Protein AF-A0AAW8KJV3-F1 (afdb_monomer)

Foldseek 3Di:
DVVVVVVVVVVVVVVVVVCCVVPPPPPVPPCPPFDADDPPDFPEEAEDQPPVVVVVVVVCVVVVGQYEYEYPDPVSQVVVVVVVHNYHD

Radius of gyration: 19.77 Å; Cα contacts (8 Å, |Δi|>4): 89; chains: 1; bounding box: 40×25×53 Å

Sequence (89 aa):
LTAIVVLSMVLTPIVGIIFKRFTQAKTKVSLENIDIADGLSGSVLMIGFGRFGQVTSQLLLARGVDVTIIDNNTDMIRNAEKFGFKIYY

pLDDT: mean 75.37, std 13.62, range [50.59, 96.44]

Nearest PDB structures (foldseek):
  3fwz-assembly1_B  TM=8.569E-01  e=1.481E-02  Escherichia coli K-12
  7r39-assembly1_G-2  TM=8.955E-01  e=9.172E-02  Sulfolobus acidocaldarius
  3llv-assembly1_A  TM=9.107E-01  e=1.202E-01  Archaeoglobus fulgidus DSM 4304
  3l6d-assembly1_A  TM=7.582E-01  e=4.078E-02  Pseudomonas putida KT2440
  7wnn-assembly1_A  TM=8.172E-01  e=2.063E-01  Actinoalloteichus hymeniacidonis

Secondary structure (DSSP, 8-state):
-HHHHHHHHHHHHHHHHHHHHHH--------TT-----S---SEEEE--SHHHHHHHHHHHHTT--EEEE-S-HHHHHHHHTTT-EEE-

Structure (mmCIF, N/CA/C/O backbone):
data_AF-A0AAW8KJV3-F1
#
_entry.id   AF-A0AAW8KJV3-F1
#
loop_
_atom_site.group_PDB
_atom_site.id
_atom_site.type_symbol
_atom_site.label_atom_id
_atom_site.label_alt_id
_atom_site.label_comp_id
_atom_site.label_asym_id
_atom_site.label_entity_id
_atom_site.label_seq_id
_atom_site.pdbx_PDB_ins_code
_atom_site.Cartn_x
_atom_site.Cartn_y
_atom_site.Cartn_z
_atom_site.occupancy
_atom_site.B_iso_or_equiv
_atom_site.auth_seq_id
_atom_site.auth_comp_id
_atom_site.auth_asym_id
_atom_site.auth_atom_id
_atom_site.pdbx_PDB_model_num
ATOM 1 N N . LEU A 1 1 ? 20.500 7.658 -37.481 1.00 76.38 1 LEU A N 1
ATOM 2 C CA . LEU A 1 1 ? 19.861 8.217 -36.265 1.00 76.38 1 LEU A CA 1
ATOM 3 C C . LEU A 1 1 ? 18.752 7.306 -35.727 1.00 76.38 1 LEU A C 1
ATOM 5 O O . LEU A 1 1 ? 18.811 6.941 -34.563 1.00 76.38 1 LEU A O 1
ATOM 9 N N . THR A 1 2 ? 17.803 6.859 -36.558 1.00 89.88 2 THR A N 1
ATOM 10 C CA . THR A 1 2 ? 16.693 5.969 -36.149 1.00 89.88 2 THR A CA 1
ATOM 11 C C . THR A 1 2 ? 17.142 4.635 -35.541 1.00 89.88 2 THR A C 1
ATOM 13 O O . THR A 1 2 ? 16.598 4.228 -34.524 1.00 89.88 2 THR A O 1
ATOM 16 N N . ALA A 1 3 ? 18.182 3.994 -36.086 1.00 91.69 3 ALA A N 1
ATOM 17 C CA . ALA A 1 3 ? 18.712 2.735 -35.550 1.00 91.69 3 ALA A CA 1
ATOM 18 C C . ALA A 1 3 ? 19.213 2.851 -34.097 1.00 91.69 3 ALA A C 1
ATOM 20 O O . ALA A 1 3 ? 18.972 1.960 -33.292 1.00 91.69 3 ALA A O 1
ATOM 21 N N . ILE A 1 4 ? 19.854 3.972 -33.743 1.00 94.44 4 ILE A N 1
ATOM 22 C CA . ILE A 1 4 ? 20.330 4.232 -32.374 1.00 94.44 4 ILE A CA 1
ATOM 23 C C . ILE A 1 4 ? 19.137 4.423 -31.431 1.00 94.44 4 ILE A C 1
ATOM 25 O O . ILE A 1 4 ? 19.135 3.893 -30.326 1.00 94.44 4 ILE A O 1
ATOM 29 N N . VAL A 1 5 ? 18.100 5.135 -31.882 1.00 93.12 5 VAL A N 1
ATOM 30 C CA . VAL A 1 5 ? 16.874 5.352 -31.098 1.00 93.12 5 VAL A CA 1
ATOM 31 C C . VAL A 1 5 ? 16.157 4.030 -30.825 1.00 93.12 5 VAL A C 1
ATOM 33 O O . VAL A 1 5 ? 15.820 3.745 -29.677 1.00 93.12 5 VAL A O 1
ATOM 36 N N . VAL A 1 6 ? 15.980 3.198 -31.855 1.00 95.50 6 VAL A N 1
ATOM 37 C CA . VAL A 1 6 ? 15.358 1.872 -31.723 1.00 95.50 6 VAL A CA 1
ATOM 38 C C . VAL A 1 6 ? 16.174 0.983 -30.785 1.00 95.50 6 VAL A C 1
ATOM 40 O O . VAL A 1 6 ? 15.607 0.343 -29.902 1.00 95.50 6 VAL A O 1
ATOM 43 N N . LEU A 1 7 ? 17.503 0.990 -30.917 1.00 94.81 7 LEU A N 1
ATOM 44 C CA . LEU A 1 7 ? 18.380 0.213 -30.046 1.00 94.81 7 LEU A CA 1
ATOM 45 C C . LEU A 1 7 ? 18.268 0.660 -28.581 1.00 94.81 7 LEU A C 1
ATOM 47 O O . LEU A 1 7 ? 18.143 -0.190 -27.703 1.00 94.81 7 LEU A O 1
ATOM 51 N N . SER A 1 8 ? 18.226 1.968 -28.309 1.00 94.62 8 SER A N 1
ATOM 52 C CA . SER A 1 8 ? 18.024 2.491 -26.950 1.00 94.62 8 SER A CA 1
ATOM 53 C C . SER A 1 8 ? 16.669 2.091 -26.362 1.00 94.62 8 SER A C 1
ATOM 55 O O . SER A 1 8 ? 16.621 1.650 -25.216 1.00 94.62 8 SER A O 1
ATOM 57 N N . MET A 1 9 ? 15.580 2.176 -27.136 1.00 95.75 9 MET A N 1
ATOM 58 C CA . MET A 1 9 ? 14.237 1.785 -26.675 1.00 95.75 9 MET A CA 1
ATOM 59 C C . MET A 1 9 ? 14.149 0.303 -26.297 1.00 95.75 9 MET A C 1
ATOM 61 O O . MET A 1 9 ? 13.449 -0.041 -25.348 1.00 95.75 9 MET A O 1
ATOM 65 N N . VAL A 1 10 ? 14.869 -0.567 -27.011 1.00 95.56 10 VAL A N 1
ATOM 66 C CA . VAL A 1 10 ? 14.949 -2.002 -26.698 1.00 95.56 10 VAL A CA 1
ATOM 67 C C . VAL A 1 10 ? 15.850 -2.256 -25.487 1.00 95.56 10 VAL A C 1
ATOM 69 O O . VAL A 1 10 ? 15.540 -3.105 -24.652 1.00 95.56 10 VAL A O 1
ATOM 72 N N . LEU A 1 11 ? 16.948 -1.510 -25.354 1.00 96.44 11 LEU A N 1
ATOM 73 C CA . LEU A 1 11 ? 17.927 -1.723 -24.290 1.00 96.44 11 LEU A CA 1
ATOM 74 C C . LEU A 1 11 ? 17.399 -1.304 -22.908 1.00 96.44 11 LEU A C 1
ATOM 76 O O . LEU A 1 11 ? 17.666 -1.989 -21.921 1.00 96.44 11 LEU A O 1
ATOM 80 N N . THR A 1 12 ? 16.621 -0.222 -22.822 1.00 94.38 12 THR A N 1
ATOM 81 C CA . THR A 1 12 ? 16.076 0.294 -21.552 1.00 94.38 12 THR A CA 1
ATOM 82 C C . THR A 1 12 ? 15.281 -0.744 -20.738 1.00 94.38 12 THR A C 1
ATOM 84 O O . THR A 1 12 ? 15.630 -0.951 -19.571 1.00 94.38 12 THR A O 1
ATOM 87 N N . PRO A 1 13 ? 14.254 -1.437 -21.277 1.00 93.19 13 PRO A N 1
ATOM 88 C CA . PRO A 1 13 ? 13.519 -2.441 -20.508 1.00 93.19 13 PRO A CA 1
ATOM 89 C C . PRO A 1 13 ? 14.387 -3.655 -20.148 1.00 93.19 13 PRO A C 1
ATOM 91 O O . PRO A 1 13 ? 14.239 -4.197 -19.054 1.00 93.19 13 PRO A O 1
ATOM 94 N N . ILE A 1 14 ? 15.331 -4.054 -21.012 1.00 94.88 14 ILE A N 1
ATOM 95 C CA . ILE A 1 14 ? 16.249 -5.178 -20.753 1.00 94.88 14 ILE A CA 1
ATOM 96 C C . ILE A 1 14 ? 17.142 -4.871 -19.547 1.00 94.88 14 ILE A C 1
ATOM 98 O O . ILE A 1 14 ? 17.223 -5.670 -18.612 1.00 94.88 14 ILE A O 1
ATOM 102 N N . VAL A 1 15 ? 17.763 -3.689 -19.528 1.00 94.38 15 VAL A N 1
ATOM 103 C CA . VAL A 1 15 ? 18.589 -3.234 -18.400 1.00 94.38 15 VAL A CA 1
ATOM 104 C C . VAL A 1 15 ? 17.749 -3.125 -17.128 1.00 94.38 15 VAL A C 1
ATOM 106 O O . VAL A 1 15 ? 18.201 -3.558 -16.070 1.00 94.38 15 VAL A O 1
ATOM 109 N N . GLY A 1 16 ? 16.510 -2.631 -17.220 1.00 91.56 16 GLY A N 1
ATOM 110 C CA . GLY A 1 16 ? 15.591 -2.561 -16.082 1.00 91.56 16 GLY A CA 1
ATOM 111 C C . GLY A 1 16 ? 15.268 -3.931 -15.472 1.00 91.56 16 GLY A C 1
ATOM 112 O O . GLY A 1 16 ? 15.27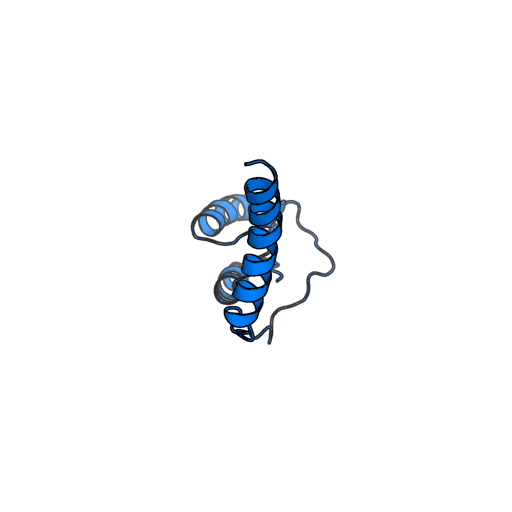7 -4.078 -14.248 1.00 91.56 16 GLY A O 1
ATOM 113 N N . ILE A 1 17 ? 15.038 -4.954 -16.301 1.00 91.69 17 ILE A N 1
ATOM 114 C CA . ILE A 1 17 ? 14.785 -6.331 -15.840 1.00 91.69 17 ILE A CA 1
ATOM 115 C C . ILE A 1 17 ? 16.029 -6.916 -15.165 1.00 91.69 17 ILE A C 1
ATOM 117 O O . ILE A 1 17 ? 15.924 -7.494 -14.081 1.00 91.69 17 ILE A O 1
ATOM 121 N N . ILE A 1 18 ? 17.200 -6.745 -15.782 1.00 91.56 18 ILE A N 1
ATOM 122 C CA . ILE A 1 18 ? 18.482 -7.215 -15.245 1.00 91.56 18 ILE A CA 1
ATOM 123 C C . ILE A 1 18 ? 18.754 -6.552 -13.893 1.00 91.56 18 ILE A C 1
ATOM 125 O O . ILE A 1 18 ? 18.975 -7.246 -12.901 1.00 91.56 18 ILE A O 1
ATOM 129 N N . PHE A 1 19 ? 18.651 -5.225 -13.824 1.00 89.56 19 PHE A N 1
ATOM 130 C CA . PHE A 1 19 ? 18.839 -4.469 -12.591 1.00 89.56 19 PHE A CA 1
ATOM 131 C C . PHE A 1 19 ? 17.870 -4.937 -11.503 1.00 89.56 19 PHE A C 1
ATOM 133 O O . PHE A 1 19 ? 18.305 -5.337 -10.429 1.00 89.56 19 PHE A O 1
ATOM 140 N N . LYS A 1 20 ? 16.567 -5.032 -11.799 1.00 84.00 20 LYS A N 1
ATOM 141 C CA . LYS A 1 20 ? 15.574 -5.565 -10.853 1.00 84.00 20 LYS A CA 1
ATOM 142 C C . LYS A 1 20 ? 15.943 -6.970 -10.370 1.00 84.00 20 LYS A C 1
ATOM 144 O O . LYS A 1 20 ? 15.806 -7.250 -9.184 1.00 84.00 20 LYS A O 1
ATOM 149 N N . ARG A 1 21 ? 16.434 -7.849 -11.247 1.00 83.00 21 ARG A N 1
ATOM 150 C CA . ARG A 1 21 ? 16.813 -9.221 -10.878 1.00 83.00 21 ARG A CA 1
ATOM 151 C C . ARG A 1 21 ? 18.001 -9.273 -9.915 1.00 83.00 21 ARG A C 1
ATOM 153 O O . ARG A 1 21 ? 18.014 -10.157 -9.060 1.00 83.00 21 ARG A O 1
ATOM 160 N N . PHE A 1 22 ? 18.956 -8.354 -10.053 1.00 83.31 22 PHE A N 1
ATOM 161 C CA . PHE A 1 22 ? 20.142 -8.263 -9.197 1.00 83.31 22 PHE A CA 1
ATOM 162 C C . PHE A 1 22 ? 19.913 -7.440 -7.921 1.00 83.31 22 PHE A C 1
ATOM 164 O O . PHE A 1 22 ? 20.551 -7.710 -6.908 1.00 83.31 22 PHE A O 1
ATOM 171 N N . THR A 1 23 ? 18.994 -6.471 -7.942 1.00 78.00 23 THR A N 1
ATOM 172 C CA . THR A 1 23 ? 18.713 -5.578 -6.804 1.00 78.00 23 THR A CA 1
ATOM 173 C C . THR A 1 23 ? 17.501 -6.008 -5.981 1.00 78.00 23 THR A C 1
ATOM 175 O O . THR A 1 23 ? 17.356 -5.559 -4.846 1.00 78.00 23 THR A O 1
ATOM 178 N N . GLN A 1 24 ? 16.638 -6.902 -6.485 1.00 64.81 24 GLN A N 1
ATOM 179 C CA . GLN A 1 24 ? 15.651 -7.584 -5.647 1.00 64.81 24 GLN A CA 1
ATOM 180 C C . GLN A 1 24 ? 16.374 -8.535 -4.690 1.00 64.81 24 GLN A C 1
ATOM 182 O O . GLN A 1 24 ? 16.423 -9.752 -4.889 1.00 64.81 24 GLN A O 1
ATOM 187 N N . ALA A 1 25 ? 16.898 -7.969 -3.604 1.00 57.91 25 ALA A N 1
ATOM 188 C CA . ALA A 1 25 ? 17.025 -8.689 -2.360 1.00 57.91 25 ALA A CA 1
ATOM 189 C C . ALA A 1 25 ? 15.647 -9.296 -2.096 1.00 57.91 25 ALA A C 1
ATOM 191 O O . ALA A 1 25 ? 14.652 -8.582 -1.953 1.00 57.91 25 ALA A O 1
ATOM 192 N N . LYS A 1 26 ? 15.567 -10.628 -2.114 1.00 57.25 26 LYS A N 1
ATOM 193 C CA . LYS A 1 26 ? 14.419 -11.337 -1.567 1.00 57.25 26 LYS A CA 1
ATOM 194 C C . LYS A 1 26 ? 14.435 -11.060 -0.068 1.00 57.25 26 LYS A C 1
ATOM 196 O O . LYS A 1 26 ? 14.897 -11.896 0.703 1.00 57.25 26 LYS A O 1
ATOM 201 N N . THR A 1 27 ? 13.965 -9.889 0.349 1.00 51.44 27 THR A N 1
ATOM 202 C CA . THR A 1 27 ? 13.446 -9.736 1.697 1.00 51.44 27 THR A CA 1
ATOM 203 C C . THR A 1 27 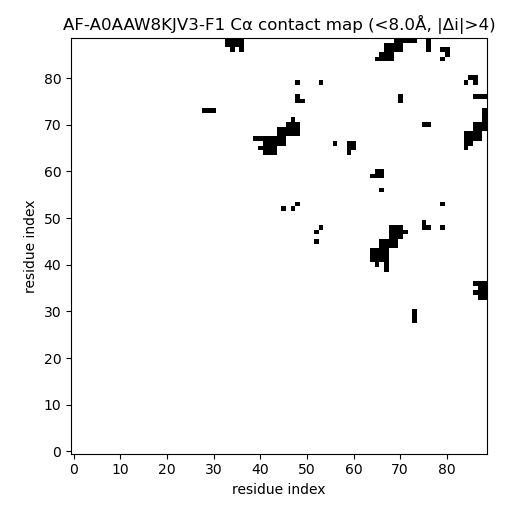? 12.335 -10.765 1.757 1.00 51.44 27 THR A C 1
ATOM 205 O O . THR A 1 27 ? 11.295 -10.600 1.122 1.00 51.44 27 THR A O 1
ATOM 208 N N . LYS A 1 28 ? 12.614 -11.909 2.391 1.00 51.47 28 LYS A N 1
ATOM 209 C CA . LYS A 1 28 ? 11.576 -12.843 2.804 1.00 51.47 28 LYS A CA 1
ATOM 210 C C . LYS A 1 28 ? 10.731 -12.049 3.782 1.00 51.47 28 LYS A C 1
ATOM 212 O O . LYS A 1 28 ? 11.048 -11.969 4.963 1.00 51.47 28 LYS A O 1
ATOM 217 N N . VAL A 1 29 ? 9.725 -11.377 3.247 1.00 56.03 29 VAL A N 1
ATOM 218 C CA . VAL A 1 29 ? 8.640 -10.839 4.036 1.00 56.03 29 VAL A CA 1
ATOM 219 C C . VAL A 1 29 ? 8.030 -12.062 4.710 1.00 56.03 29 VAL A C 1
ATOM 221 O O . VAL A 1 29 ? 7.544 -12.964 4.027 1.00 56.03 29 VAL A O 1
ATOM 224 N N . SER A 1 30 ? 8.218 -12.174 6.025 1.00 54.50 30 SER A N 1
ATOM 225 C CA . SER A 1 30 ? 7.643 -13.278 6.780 1.00 54.50 30 SER A CA 1
ATOM 226 C C . SER A 1 30 ? 6.136 -13.068 6.794 1.00 54.50 30 SER A C 1
ATOM 228 O O . SER A 1 30 ? 5.653 -12.123 7.408 1.00 54.50 30 SER A O 1
ATOM 230 N N . LEU A 1 31 ? 5.414 -13.921 6.071 1.00 58.50 31 LEU A N 1
ATOM 231 C CA . LEU A 1 31 ? 3.950 -13.988 6.087 1.00 58.50 31 LEU A CA 1
ATOM 232 C C . LEU A 1 31 ? 3.440 -14.855 7.247 1.00 58.50 31 LEU A C 1
ATOM 234 O O . LEU A 1 31 ? 2.284 -15.261 7.274 1.00 58.50 31 LEU A O 1
ATOM 238 N N . GLU A 1 32 ? 4.318 -15.197 8.188 1.00 50.59 32 GLU A N 1
ATOM 239 C CA . GLU A 1 32 ? 3.965 -15.977 9.362 1.00 50.59 32 GLU A CA 1
ATOM 240 C C . GLU A 1 32 ? 2.967 -15.159 10.195 1.00 50.59 32 GLU A C 1
ATOM 242 O O . GLU A 1 32 ? 3.321 -14.107 10.733 1.00 50.59 32 GLU A O 1
ATOM 247 N N . ASN A 1 33 ? 1.725 -15.650 10.285 1.00 53.34 33 ASN A N 1
ATOM 248 C CA . ASN A 1 33 ? 0.545 -14.993 10.875 1.00 53.34 33 ASN A CA 1
ATOM 249 C C . ASN A 1 33 ? -0.164 -13.934 10.006 1.00 53.34 33 ASN A C 1
ATOM 251 O O . ASN A 1 33 ? -0.852 -13.088 10.564 1.00 53.34 33 ASN A O 1
ATOM 255 N N . ILE A 1 34 ? -0.027 -13.959 8.675 1.00 58.06 34 ILE A N 1
ATOM 256 C CA . ILE A 1 34 ? -0.894 -13.157 7.797 1.00 58.06 34 ILE A CA 1
ATOM 257 C C . ILE A 1 34 ? -1.859 -14.083 7.063 1.00 58.06 34 ILE A C 1
ATOM 259 O O . ILE A 1 34 ? -1.432 -14.920 6.265 1.00 58.06 34 ILE A O 1
ATOM 263 N N . ASP A 1 35 ? -3.153 -13.928 7.342 1.00 61.62 35 ASP A N 1
ATOM 264 C CA . ASP A 1 35 ? -4.204 -14.660 6.641 1.00 61.62 35 ASP A CA 1
ATOM 265 C C . ASP A 1 35 ? -4.285 -14.224 5.171 1.00 61.62 35 ASP A C 1
ATOM 267 O O . ASP A 1 35 ? -4.183 -13.044 4.821 1.00 61.62 35 ASP A O 1
ATOM 271 N N . ILE A 1 36 ? -4.475 -15.207 4.292 1.00 62.44 36 ILE A N 1
ATOM 272 C CA . ILE A 1 36 ? -4.717 -14.978 2.866 1.00 62.44 36 ILE A CA 1
ATOM 273 C C . ILE A 1 36 ? -6.156 -14.466 2.708 1.00 62.44 36 ILE A C 1
ATOM 275 O O . ILE A 1 36 ? -7.068 -14.987 3.348 1.00 62.44 36 ILE A O 1
ATOM 279 N N . ALA A 1 37 ? -6.366 -13.457 1.854 1.00 58.41 37 ALA A N 1
ATOM 280 C CA . ALA A 1 37 ? -7.692 -12.905 1.572 1.00 58.41 37 ALA A CA 1
ATOM 281 C C . ALA A 1 37 ? -8.669 -13.969 1.066 1.00 58.41 37 ALA A C 1
ATOM 283 O O . ALA A 1 37 ? -8.606 -14.367 -0.095 1.00 58.41 37 ALA A O 1
ATOM 284 N N . ASP A 1 38 ? -9.610 -14.370 1.919 1.00 51.69 38 ASP A N 1
ATOM 285 C CA . ASP A 1 38 ? -10.759 -15.193 1.552 1.00 51.69 38 ASP A CA 1
ATOM 286 C C . ASP A 1 38 ? -12.033 -14.638 2.211 1.00 51.69 38 ASP A C 1
ATOM 288 O O . ASP A 1 38 ? -12.006 -14.149 3.344 1.00 51.69 38 ASP A O 1
ATOM 292 N N . GLY A 1 39 ? -13.152 -14.652 1.483 1.00 52.81 39 GLY A N 1
ATOM 293 C CA . GLY A 1 39 ? -14.444 -14.179 1.996 1.00 52.81 39 GLY A CA 1
ATOM 294 C C . GLY A 1 39 ? -14.508 -12.684 2.351 1.00 52.81 39 GLY A C 1
ATOM 295 O O . GLY A 1 39 ? -15.075 -12.316 3.382 1.00 52.81 39 GLY A O 1
ATOM 296 N N . LEU A 1 40 ? -13.938 -11.818 1.506 1.00 54.56 40 LEU A N 1
ATOM 297 C CA . LEU A 1 40 ? -13.976 -10.354 1.634 1.00 54.56 40 LEU A CA 1
ATOM 298 C C . LEU A 1 40 ? -15.416 -9.830 1.805 1.00 54.56 40 LEU A C 1
ATOM 300 O O . LEU A 1 40 ? -16.173 -9.725 0.843 1.00 54.56 40 LEU A O 1
ATOM 304 N N .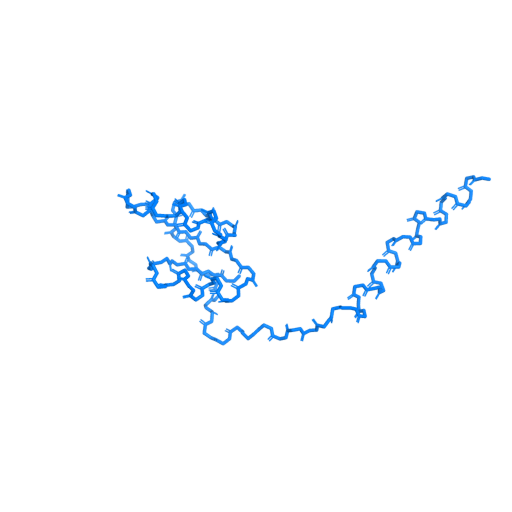 SER A 1 41 ? -15.789 -9.488 3.040 1.00 55.97 41 SER A N 1
ATOM 305 C CA . SER A 1 41 ? -17.133 -9.038 3.428 1.00 55.97 41 SER A CA 1
ATOM 306 C C . SER A 1 41 ? -17.098 -7.609 3.985 1.00 55.97 41 SER A C 1
ATOM 308 O O . SER A 1 41 ? -17.469 -7.375 5.133 1.00 55.97 41 SER A O 1
ATOM 310 N N . GLY A 1 42 ? -16.575 -6.663 3.206 1.00 58.31 42 GLY A N 1
ATOM 311 C CA . GLY A 1 42 ? -16.547 -5.239 3.540 1.00 58.31 42 GLY A CA 1
ATOM 312 C C . GLY A 1 42 ? -17.254 -4.424 2.465 1.00 58.31 42 GLY A C 1
ATOM 313 O O . GLY A 1 42 ? -17.165 -4.747 1.282 1.00 58.31 42 GLY A O 1
ATOM 314 N N . SER A 1 43 ? -17.946 -3.352 2.854 1.00 66.44 43 SER A N 1
ATOM 315 C CA . SER A 1 43 ? -18.546 -2.427 1.875 1.00 66.44 43 SER A CA 1
ATOM 316 C C . SER A 1 43 ? -17.484 -1.573 1.171 1.00 66.44 43 SER A C 1
ATOM 318 O O . SER A 1 43 ? -17.752 -0.986 0.124 1.00 66.44 43 SER A O 1
ATOM 320 N N . VAL A 1 44 ? -16.280 -1.487 1.749 1.00 76.06 44 VAL A N 1
ATOM 321 C CA . VAL A 1 44 ? -15.174 -0.663 1.253 1.00 76.06 44 VAL A CA 1
ATOM 322 C C . VAL A 1 44 ? -13.878 -1.471 1.246 1.00 76.06 44 VAL A C 1
ATOM 324 O O . VAL A 1 44 ? -13.468 -2.003 2.275 1.00 76.06 44 VAL A O 1
ATOM 327 N N . LEU A 1 45 ? -13.209 -1.506 0.091 1.00 82.00 45 LEU A N 1
ATOM 328 C CA . LEU A 1 45 ? -11.853 -2.028 -0.070 1.00 82.00 45 LEU A CA 1
ATOM 329 C C . LEU A 1 45 ? -10.852 -0.864 -0.097 1.00 82.00 45 LEU A C 1
ATOM 331 O O . LEU A 1 45 ? -10.948 0.022 -0.947 1.00 82.00 45 LEU A O 1
ATOM 335 N N . MET A 1 46 ? -9.882 -0.877 0.811 1.00 79.06 46 MET A N 1
ATOM 336 C CA . MET A 1 46 ? -8.810 0.110 0.919 1.00 79.06 46 MET A CA 1
ATOM 337 C C . MET A 1 46 ? -7.477 -0.525 0.522 1.00 79.06 46 MET A C 1
ATOM 339 O O . MET A 1 46 ? -7.045 -1.503 1.122 1.00 79.06 46 MET A O 1
ATOM 343 N N . ILE A 1 47 ? -6.803 0.043 -0.476 1.00 83.62 47 ILE A N 1
ATOM 344 C CA . ILE A 1 47 ? -5.488 -0.425 -0.928 1.00 83.62 47 ILE A CA 1
ATOM 345 C C . ILE A 1 47 ? -4.438 0.574 -0.431 1.00 83.62 47 ILE A C 1
ATOM 347 O O . ILE A 1 47 ? -4.381 1.708 -0.912 1.00 83.62 47 ILE A O 1
ATOM 351 N N . GLY A 1 48 ? -3.630 0.150 0.542 1.00 78.81 48 GLY A N 1
ATOM 352 C CA . GLY A 1 48 ? -2.610 0.948 1.225 1.00 78.81 48 GLY A CA 1
ATOM 353 C C . GLY A 1 48 ? -3.067 1.528 2.573 1.00 78.81 48 GLY A C 1
ATOM 354 O O . GLY A 1 48 ? -3.906 2.428 2.634 1.00 78.81 48 GLY A O 1
ATOM 355 N N . PHE A 1 49 ? -2.437 1.078 3.659 1.00 81.75 49 PHE A N 1
ATOM 356 C CA . PHE A 1 49 ? -2.643 1.483 5.053 1.00 81.75 49 PHE A CA 1
ATOM 357 C C . PHE A 1 49 ? -1.499 2.346 5.610 1.00 81.75 49 PHE A C 1
ATOM 359 O O . PHE A 1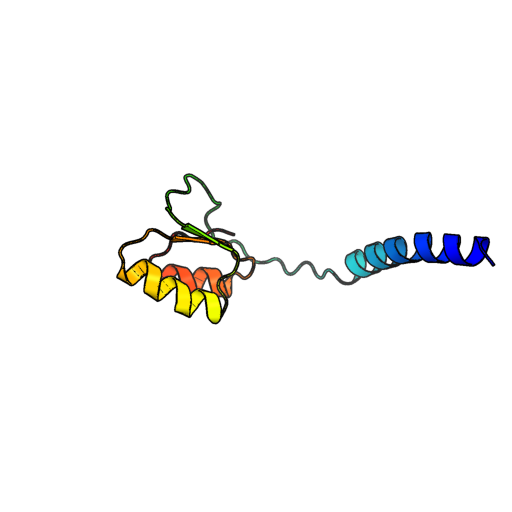 49 ? -0.947 2.119 6.688 1.00 81.75 49 PHE A O 1
ATOM 366 N N . GLY A 1 50 ? -1.132 3.386 4.866 1.00 81.50 50 GLY A N 1
ATOM 367 C CA . GLY A 1 50 ? -0.200 4.403 5.352 1.00 81.50 50 GLY A CA 1
ATOM 368 C C . GLY A 1 50 ? -0.848 5.396 6.328 1.00 81.50 50 GLY A C 1
ATOM 369 O O . GLY A 1 50 ? -2.005 5.272 6.717 1.00 81.50 50 GLY A O 1
ATOM 370 N N . ARG A 1 51 ? -0.125 6.476 6.651 1.00 84.81 51 ARG A N 1
ATOM 371 C CA . ARG A 1 51 ? -0.602 7.577 7.523 1.00 84.81 51 ARG A CA 1
ATOM 372 C C . ARG A 1 51 ? -1.962 8.152 7.109 1.00 84.81 51 ARG A C 1
ATOM 374 O O . ARG A 1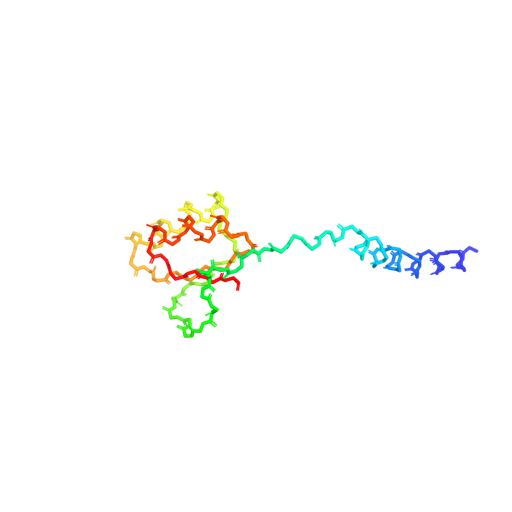 51 ? -2.748 8.540 7.959 1.00 84.81 51 ARG A O 1
ATOM 381 N N . PHE A 1 52 ? -2.230 8.216 5.806 1.00 85.00 52 PHE A N 1
ATOM 382 C CA . PHE A 1 52 ? -3.521 8.664 5.291 1.00 85.00 52 PHE A CA 1
ATOM 383 C C . PHE A 1 52 ? -4.616 7.621 5.541 1.00 85.00 52 PHE A C 1
ATOM 385 O O . PHE A 1 52 ? -5.629 7.942 6.154 1.00 85.00 52 PHE A O 1
ATOM 392 N N . GLY A 1 53 ? -4.370 6.363 5.150 1.00 82.62 53 GLY A N 1
ATOM 393 C CA . GLY A 1 53 ? -5.305 5.252 5.351 1.00 82.62 53 GLY A CA 1
ATOM 394 C C . GLY A 1 53 ? -5.694 5.067 6.818 1.00 82.62 53 GLY A C 1
ATOM 395 O O . GLY A 1 53 ? -6.862 4.835 7.105 1.00 82.62 53 GLY A O 1
ATOM 396 N N . GLN A 1 54 ? -4.758 5.299 7.744 1.00 83.69 54 GLN A N 1
ATOM 397 C CA . GLN A 1 54 ? -5.013 5.295 9.188 1.00 83.69 54 GLN A CA 1
ATOM 398 C C . GLN A 1 54 ? -6.038 6.344 9.633 1.00 83.69 54 GLN A C 1
ATOM 400 O O . GLN A 1 54 ? -6.847 6.063 10.507 1.00 83.69 54 GLN A O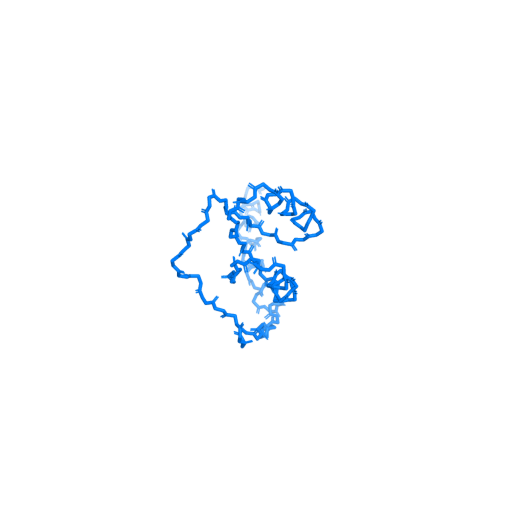 1
ATOM 405 N N . VAL A 1 55 ? -6.022 7.553 9.065 1.00 86.19 55 VAL A N 1
ATOM 406 C CA . VAL A 1 55 ? -6.976 8.612 9.437 1.00 86.19 55 VAL A CA 1
ATOM 407 C C . VAL A 1 55 ? -8.331 8.370 8.776 1.00 86.19 55 VAL A C 1
ATOM 409 O O . VAL A 1 55 ? -9.374 8.519 9.410 1.00 86.19 55 VAL A O 1
ATOM 412 N N . THR A 1 56 ? -8.334 7.977 7.502 1.00 85.06 56 THR A N 1
ATOM 413 C CA . THR A 1 56 ? -9.575 7.773 6.746 1.00 85.06 56 THR A CA 1
ATOM 414 C C . THR A 1 56 ? -10.345 6.543 7.228 1.00 85.06 56 THR A C 1
ATOM 416 O O . THR A 1 56 ? -11.575 6.569 7.256 1.00 85.06 56 THR A O 1
ATOM 419 N N . SER A 1 57 ? -9.652 5.484 7.659 1.00 82.50 57 SER A N 1
ATOM 420 C CA . SER A 1 57 ? -10.297 4.272 8.171 1.00 82.50 57 SER A CA 1
ATOM 421 C C . SER A 1 57 ? -11.052 4.516 9.481 1.00 82.50 57 SER A C 1
ATOM 423 O O . SER A 1 57 ? -12.129 3.958 9.664 1.00 82.50 57 SER A O 1
ATOM 425 N N . GLN A 1 58 ? -10.569 5.417 10.344 1.00 83.06 58 GLN A N 1
ATOM 426 C CA . GLN A 1 58 ? -11.245 5.788 11.596 1.00 83.06 58 GLN A CA 1
ATOM 427 C C . GLN A 1 58 ? -12.625 6.409 11.350 1.00 83.06 58 GLN A C 1
ATOM 429 O O . GLN A 1 58 ? -13.578 6.116 12.067 1.00 83.06 58 GLN A O 1
ATOM 434 N N . LEU A 1 59 ? -12.759 7.235 10.307 1.00 84.06 59 LEU A N 1
ATOM 435 C CA . LEU A 1 59 ? -14.046 7.821 9.917 1.00 84.06 59 LEU A CA 1
ATOM 436 C C . LEU A 1 59 ? -15.046 6.759 9.455 1.00 84.06 59 LEU A C 1
ATOM 438 O O . LEU A 1 59 ? -16.225 6.839 9.797 1.00 84.06 59 LEU A O 1
ATOM 442 N N . LEU A 1 60 ? -14.580 5.774 8.686 1.00 82.44 60 LEU A N 1
ATOM 443 C CA . LEU A 1 60 ? -15.411 4.675 8.196 1.00 82.44 60 LEU A CA 1
ATOM 444 C C . LEU A 1 60 ? -15.847 3.759 9.350 1.00 82.44 60 LEU A C 1
ATOM 446 O O . LEU A 1 60 ? -17.033 3.446 9.464 1.00 82.44 60 LEU A O 1
ATOM 450 N N . LEU A 1 61 ? -14.930 3.445 10.271 1.00 76.94 61 LEU A N 1
ATOM 451 C CA . LEU A 1 61 ? -15.233 2.706 11.499 1.00 76.94 61 LEU A CA 1
ATOM 452 C C . LEU A 1 61 ? -16.244 3.431 12.386 1.00 76.94 61 LEU A C 1
ATOM 454 O O . LEU A 1 61 ? -17.195 2.817 12.863 1.00 76.94 61 LEU A O 1
ATOM 458 N N . ALA A 1 62 ? -16.086 4.742 12.579 1.00 82.12 62 ALA A N 1
ATOM 459 C CA . ALA A 1 62 ? -17.003 5.542 13.393 1.00 82.12 62 ALA A CA 1
ATOM 460 C C . ALA A 1 62 ? -18.442 5.543 12.844 1.00 82.12 62 ALA A C 1
ATOM 462 O O . ALA A 1 62 ? -19.388 5.844 13.571 1.00 82.12 62 ALA A O 1
ATOM 463 N N . ARG A 1 63 ? -18.616 5.212 11.560 1.00 81.50 63 ARG A N 1
ATOM 464 C CA . ARG A 1 63 ? -19.916 5.053 10.899 1.00 81.50 63 ARG A CA 1
ATOM 465 C C . ARG A 1 63 ? -20.405 3.603 10.849 1.00 81.50 63 ARG A C 1
ATOM 467 O O . ARG A 1 63 ? -21.463 3.367 10.275 1.00 81.50 63 ARG A O 1
ATOM 474 N N . GLY A 1 64 ? -19.667 2.658 11.432 1.00 76.75 64 GLY A N 1
ATOM 475 C CA . GLY A 1 64 ? -19.988 1.231 11.396 1.00 76.75 64 GLY A CA 1
ATOM 476 C C . GLY A 1 64 ? -19.831 0.608 10.008 1.00 76.75 64 GLY A C 1
ATOM 477 O O . GLY A 1 64 ? -20.504 -0.371 9.703 1.00 76.75 64 GLY A O 1
ATOM 478 N N . VAL A 1 65 ? -19.002 1.198 9.142 1.00 79.12 65 VAL A N 1
ATOM 479 C CA . VAL A 1 65 ? -18.736 0.656 7.807 1.00 79.12 65 VAL A CA 1
ATOM 480 C C . VAL A 1 65 ? -17.624 -0.379 7.912 1.00 79.12 65 VAL A C 1
ATOM 482 O O . VAL A 1 65 ? -16.512 -0.050 8.323 1.00 79.12 65 VAL A O 1
ATOM 485 N N . ASP A 1 66 ? -17.909 -1.608 7.482 1.00 75.88 66 ASP A N 1
ATOM 486 C CA . ASP A 1 66 ? -16.895 -2.654 7.368 1.00 75.88 66 ASP A CA 1
ATOM 487 C C . ASP A 1 66 ? -15.907 -2.322 6.245 1.00 75.88 66 ASP A C 1
ATOM 489 O O . ASP A 1 66 ? -16.277 -2.218 5.067 1.00 75.88 66 ASP A O 1
ATOM 493 N N . VAL A 1 67 ? -14.638 -2.169 6.625 1.00 76.69 67 VAL A N 1
ATOM 494 C CA . VAL A 1 67 ? -13.526 -1.864 5.722 1.00 76.69 67 VAL A CA 1
ATOM 495 C C . VAL A 1 67 ? -12.589 -3.056 5.660 1.00 76.69 67 VAL A C 1
ATOM 497 O O . VAL A 1 67 ? -12.125 -3.554 6.687 1.00 76.69 67 VAL A O 1
ATOM 500 N N . THR A 1 68 ? -12.263 -3.473 4.444 1.00 80.31 68 THR A N 1
ATOM 501 C CA . THR A 1 68 ? -11.175 -4.409 4.191 1.00 80.31 68 THR A CA 1
ATOM 502 C C . THR A 1 68 ? -9.962 -3.676 3.649 1.00 80.31 68 THR A C 1
ATOM 504 O O . THR A 1 68 ? -10.103 -2.812 2.787 1.00 80.31 68 THR A O 1
ATOM 507 N N . ILE A 1 69 ? -8.771 -4.026 4.132 1.00 80.44 69 ILE A N 1
ATOM 508 C CA . ILE A 1 69 ? -7.527 -3.348 3.783 1.00 80.44 69 ILE A CA 1
ATOM 509 C C . ILE A 1 69 ? -6.529 -4.337 3.170 1.00 80.44 69 ILE A C 1
ATOM 511 O O . ILE A 1 69 ? -6.376 -5.444 3.678 1.00 80.44 69 ILE A O 1
ATOM 515 N N . ILE A 1 70 ? -5.853 -3.927 2.095 1.00 79.88 70 ILE A N 1
ATOM 516 C CA . ILE A 1 70 ? -4.734 -4.650 1.472 1.00 79.88 70 ILE A CA 1
ATOM 517 C C . ILE A 1 70 ? -3.491 -3.760 1.535 1.00 79.88 70 ILE A C 1
ATOM 519 O O . ILE A 1 70 ? -3.533 -2.615 1.075 1.00 79.88 70 ILE A O 1
ATOM 523 N N . ASP A 1 71 ? -2.386 -4.262 2.085 1.00 77.25 71 ASP A N 1
ATOM 524 C CA . ASP A 1 71 ? -1.097 -3.558 2.122 1.00 77.25 71 ASP A CA 1
ATOM 525 C C . ASP A 1 71 ? 0.065 -4.545 1.927 1.00 77.25 71 ASP A C 1
ATOM 527 O O . ASP A 1 71 ? 0.011 -5.679 2.384 1.00 77.25 71 ASP A O 1
ATOM 531 N N . ASN A 1 72 ? 1.140 -4.119 1.261 1.00 76.50 72 ASN A N 1
ATOM 532 C CA . ASN A 1 72 ? 2.312 -4.966 1.019 1.00 76.50 72 ASN A CA 1
ATOM 533 C C . ASN A 1 72 ? 3.335 -4.944 2.171 1.00 76.50 72 ASN A C 1
ATOM 535 O O . ASN A 1 72 ? 4.335 -5.670 2.126 1.00 76.50 72 ASN A O 1
ATOM 539 N N . ASN A 1 73 ? 3.120 -4.093 3.174 1.00 75.44 73 ASN A N 1
ATOM 540 C CA . ASN A 1 73 ? 3.976 -3.913 4.330 1.00 75.44 73 ASN A CA 1
ATOM 541 C C . ASN A 1 73 ? 3.380 -4.625 5.553 1.00 75.44 73 ASN A C 1
ATOM 543 O O . ASN A 1 73 ? 2.370 -4.209 6.120 1.00 75.44 73 ASN A O 1
ATOM 547 N N . THR A 1 74 ? 4.066 -5.664 6.019 1.00 70.69 74 THR A N 1
ATOM 548 C CA . THR A 1 74 ? 3.644 -6.502 7.151 1.00 70.69 74 THR A CA 1
ATOM 549 C C . THR A 1 74 ? 3.525 -5.754 8.471 1.00 70.69 74 THR A C 1
ATOM 551 O O . THR A 1 74 ? 2.682 -6.097 9.298 1.00 70.69 74 THR A O 1
ATOM 554 N N . ASP A 1 75 ? 4.326 -4.708 8.677 1.00 75.38 75 ASP A N 1
ATOM 555 C CA . ASP A 1 75 ? 4.224 -3.881 9.880 1.00 75.38 75 ASP A CA 1
ATOM 556 C C . ASP A 1 75 ? 2.934 -3.055 9.864 1.00 75.38 75 ASP A C 1
ATOM 558 O O . ASP A 1 75 ? 2.303 -2.853 10.905 1.00 75.38 75 ASP A O 1
ATOM 562 N N . MET A 1 76 ? 2.506 -2.607 8.679 1.00 72.44 76 MET A N 1
ATOM 563 C CA . MET A 1 76 ? 1.235 -1.899 8.515 1.00 72.44 76 MET A CA 1
ATOM 564 C C . MET A 1 76 ? 0.048 -2.838 8.719 1.00 72.44 76 MET A C 1
ATOM 566 O O . MET A 1 76 ? -0.899 -2.443 9.396 1.00 7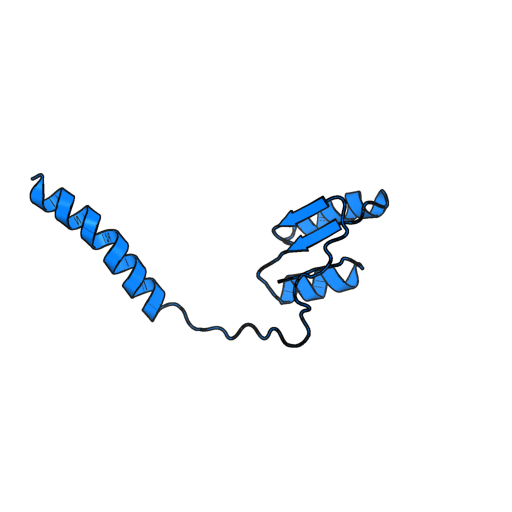2.44 76 MET A O 1
ATOM 570 N N . ILE A 1 77 ? 0.141 -4.087 8.247 1.00 70.88 77 ILE A N 1
ATOM 571 C CA . ILE A 1 77 ? -0.876 -5.126 8.477 1.00 70.88 77 ILE A CA 1
ATOM 572 C C . ILE A 1 77 ? -1.090 -5.362 9.979 1.00 70.88 77 ILE A C 1
ATOM 574 O O . ILE A 1 77 ? -2.202 -5.192 10.476 1.00 70.88 77 ILE A O 1
ATOM 578 N N . ARG A 1 78 ? -0.019 -5.637 10.738 1.00 71.94 78 ARG A N 1
ATOM 579 C CA . ARG A 1 78 ? -0.109 -5.875 12.195 1.00 71.94 78 ARG A CA 1
ATOM 580 C C . ARG A 1 78 ? -0.625 -4.671 12.976 1.00 71.94 78 ARG A C 1
ATOM 582 O O . ARG A 1 78 ? -1.230 -4.819 14.036 1.00 71.94 78 ARG A O 1
ATOM 589 N N . ASN A 1 79 ? -0.331 -3.459 12.509 1.00 72.19 79 ASN A N 1
ATOM 590 C CA . ASN A 1 79 ? -0.852 -2.252 13.140 1.00 72.19 79 ASN A CA 1
ATOM 591 C C . ASN A 1 79 ? -2.335 -2.076 12.852 1.00 72.19 79 ASN A C 1
ATOM 593 O O . ASN A 1 79 ? -3.067 -1.698 13.758 1.00 72.19 79 ASN A O 1
ATOM 597 N N . ALA A 1 80 ? -2.767 -2.377 11.632 1.00 69.12 80 ALA A N 1
ATOM 598 C CA . ALA A 1 80 ? -4.160 -2.327 11.244 1.00 69.12 80 ALA A CA 1
ATOM 599 C C . ALA A 1 80 ? -4.997 -3.365 12.029 1.00 69.12 80 ALA A C 1
ATOM 601 O O . ALA A 1 80 ? -6.070 -3.019 12.517 1.00 69.12 80 ALA A O 1
ATOM 602 N N . GLU A 1 81 ? -4.508 -4.592 12.252 1.00 69.62 81 GLU A N 1
ATOM 603 C CA . GLU A 1 81 ? -5.266 -5.637 12.976 1.00 69.62 81 GLU A CA 1
ATOM 604 C C . GLU A 1 81 ? -5.684 -5.202 14.388 1.00 69.62 81 GLU A C 1
ATOM 606 O O . GLU A 1 81 ? -6.781 -5.520 14.847 1.00 69.62 81 GLU A O 1
ATOM 611 N N . LYS A 1 82 ? -4.854 -4.398 15.066 1.00 69.94 82 LYS A N 1
ATOM 612 C CA . LYS A 1 82 ? -5.151 -3.862 16.409 1.00 69.94 82 LYS A CA 1
ATOM 613 C C . LYS A 1 82 ? -6.400 -2.982 16.454 1.00 69.94 82 LYS A C 1
ATOM 615 O O . LYS A 1 82 ? -6.941 -2.756 17.532 1.00 69.94 82 LYS A O 1
ATOM 620 N N . PHE A 1 83 ? -6.836 -2.469 15.309 1.00 65.56 83 PHE A N 1
ATOM 621 C CA . PHE A 1 83 ? -8.025 -1.634 15.179 1.00 65.56 83 PHE A CA 1
ATOM 622 C C . PHE A 1 83 ? -9.276 -2.437 14.781 1.00 65.56 83 PHE A C 1
ATOM 624 O O . PHE A 1 83 ? -10.327 -1.839 14.571 1.00 65.56 83 PHE A O 1
ATOM 631 N N . GLY A 1 84 ? -9.185 -3.773 14.697 1.00 60.47 84 GLY A N 1
ATOM 632 C CA . GLY A 1 84 ? -10.322 -4.655 14.409 1.00 60.47 84 GLY A CA 1
ATOM 633 C C . GLY A 1 84 ? -10.686 -4.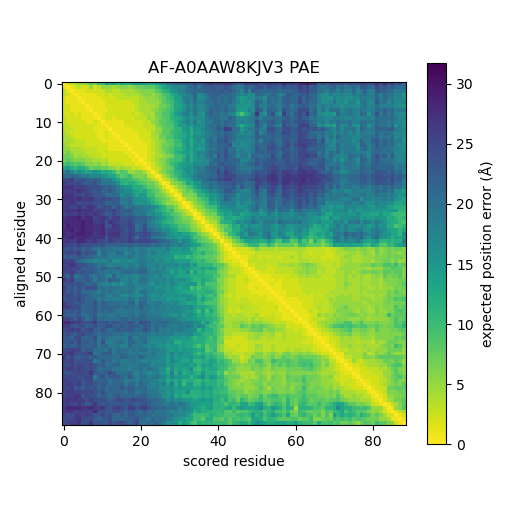777 12.926 1.00 60.47 84 GLY A C 1
ATOM 634 O O . GLY A 1 84 ? -11.771 -5.255 12.608 1.00 60.47 84 GLY A O 1
ATOM 635 N N . PHE A 1 85 ? -9.813 -4.346 12.011 1.00 62.50 85 PHE A N 1
ATOM 636 C CA . PHE A 1 85 ? -10.035 -4.524 10.575 1.00 62.50 85 PHE A CA 1
ATOM 637 C C . PHE A 1 85 ? -9.748 -5.970 10.143 1.00 62.50 85 PHE A C 1
ATOM 639 O O . PHE A 1 85 ? -8.843 -6.614 10.671 1.00 62.50 85 PHE A O 1
ATOM 646 N N . LYS A 1 86 ? -10.449 -6.446 9.107 1.00 60.28 86 LYS A N 1
ATOM 647 C CA . LYS A 1 86 ? -9.997 -7.600 8.316 1.00 60.28 86 LYS A CA 1
ATOM 648 C C . LYS A 1 86 ? -8.955 -7.098 7.314 1.00 60.28 86 LYS A C 1
ATOM 650 O O . LYS A 1 86 ? -9.308 -6.366 6.385 1.00 60.28 86 LYS A O 1
ATOM 655 N N . ILE A 1 87 ? -7.683 -7.423 7.533 1.00 59.31 87 ILE A N 1
ATOM 656 C CA . ILE A 1 87 ? -6.583 -7.024 6.644 1.00 59.31 87 ILE A CA 1
ATOM 657 C C . ILE A 1 87 ? -5.954 -8.254 6.033 1.00 59.31 87 ILE A C 1
ATOM 659 O O . ILE A 1 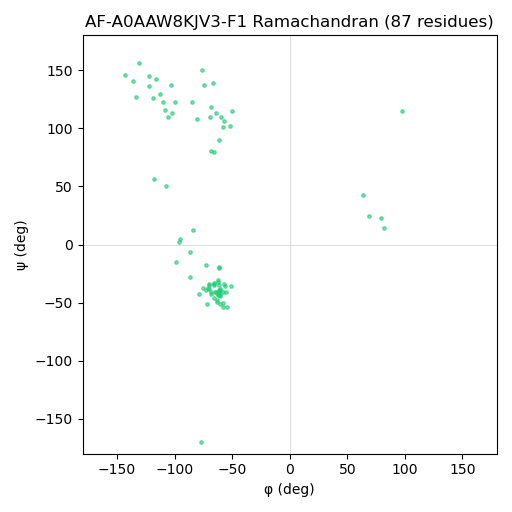87 ? -5.773 -9.266 6.702 1.00 59.31 87 ILE A O 1
ATOM 663 N N . TYR A 1 88 ? -5.582 -8.111 4.771 1.00 59.38 88 TYR A N 1
ATOM 664 C CA . TYR A 1 88 ? -4.947 -9.156 3.999 1.00 59.38 88 TYR A CA 1
ATOM 665 C C . TYR A 1 88 ? -3.687 -8.621 3.301 1.00 59.38 88 TYR A C 1
ATOM 667 O O . TYR A 1 88 ? -3.557 -7.411 3.090 1.00 59.38 88 TYR A O 1
ATOM 675 N N . TYR A 1 89 ? -2.756 -9.522 2.972 1.00 53.03 89 TYR A N 1
ATOM 676 C CA . TYR A 1 89 ? -1.582 -9.229 2.134 1.00 53.03 89 TYR A CA 1
ATOM 677 C C . TYR A 1 89 ? -1.936 -9.229 0.644 1.00 53.03 89 TYR A C 1
ATOM 679 O O . TYR A 1 89 ? -2.664 -10.156 0.218 1.00 53.03 89 TYR A O 1
#

Mean predicted aligned error: 13.42 Å

Solvent-accessible surface area (backbone atoms only — not comparable to full-atom values): 5427 Å² total; per-residue (Å²): 112,68,69,60,53,54,50,49,66,58,45,52,60,53,51,51,51,53,48,49,65,74,65,57,70,79,71,77,73,77,59,81,92,60,57,76,80,68,84,88,82,42,89,38,82,42,82,50,62,49,81,63,38,60,58,56,48,52,59,39,50,76,69,72,46,47,50,30,38,37,38,96,47,68,71,46,49,60,58,46,46,77,73,72,43,59,59,25,104